Protein AF-I4I6R5-F1 (afdb_monomer_lite)

Secondary structure (DSSP, 8-state):
-HHHHHHHHHHHHHHHHS---HHHHHHHHH---HHHHHHHHHHHHH-SSHHHHHHHHHHH-

Structure (mmCIF, N/CA/C/O backbone):
data_AF-I4I6R5-F1
#
_entry.id   AF-I4I6R5-F1
#
loop_
_atom_site.group_PDB
_atom_site.id
_atom_site.type_symbol
_atom_site.label_atom_id
_atom_site.label_alt_id
_atom_site.label_comp_id
_atom_site.label_asym_id
_atom_site.label_entity_id
_atom_site.label_seq_id
_atom_site.pdbx_PDB_ins_code
_atom_site.Cartn_x
_atom_site.Cartn_y
_atom_site.Cartn_z
_atom_site.occupancy
_atom_site.B_is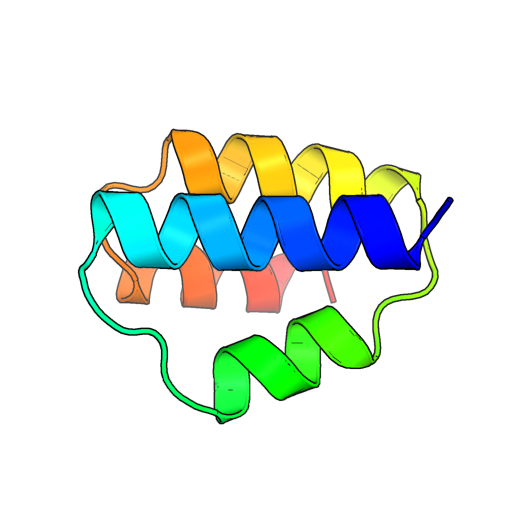o_or_equiv
_atom_site.auth_seq_id
_atom_site.auth_comp_id
_atom_site.auth_asym_id
_atom_site.auth_atom_id
_atom_site.pdbx_PDB_model_num
ATOM 1 N N . MET A 1 1 ? 3.878 -3.957 -15.329 1.00 76.38 1 MET A N 1
ATOM 2 C CA . MET A 1 1 ? 4.262 -4.324 -13.943 1.00 76.38 1 MET A CA 1
ATOM 3 C C . MET A 1 1 ? 3.857 -3.237 -12.955 1.00 76.38 1 MET A C 1
ATOM 5 O O . MET A 1 1 ? 3.123 -3.551 -12.033 1.00 76.38 1 MET A O 1
ATOM 9 N N . LEU A 1 2 ? 4.236 -1.976 -13.197 1.00 90.75 2 LEU A N 1
ATOM 10 C CA . LEU A 1 2 ? 3.898 -0.832 -12.335 1.00 90.75 2 LEU A CA 1
ATOM 11 C C . LEU A 1 2 ? 2.395 -0.666 -12.046 1.00 90.75 2 LEU A C 1
ATOM 13 O O . LEU A 1 2 ? 2.029 -0.424 -10.903 1.00 90.75 2 LEU A O 1
ATOM 17 N N . GLU A 1 3 ? 1.524 -0.835 -13.047 1.00 94.69 3 GLU A N 1
ATOM 18 C CA . GLU A 1 3 ? 0.063 -0.754 -12.854 1.00 94.69 3 GLU A CA 1
ATOM 19 C C . GLU A 1 3 ? -0.443 -1.759 -11.823 1.00 94.69 3 GLU A C 1
ATOM 21 O O . GLU A 1 3 ? -1.088 -1.363 -10.861 1.00 94.69 3 GLU A O 1
ATOM 26 N N . LYS A 1 4 ? -0.037 -3.029 -11.941 1.00 96.19 4 LYS A N 1
ATOM 27 C CA . LYS A 1 4 ? -0.412 -4.073 -10.978 1.00 96.19 4 LYS A CA 1
ATOM 28 C C . LYS A 1 4 ? 0.028 -3.729 -9.554 1.00 96.19 4 LYS A C 1
ATOM 30 O O . LYS A 1 4 ? -0.722 -3.973 -8.617 1.00 96.19 4 LYS A O 1
ATOM 35 N N . SER A 1 5 ? 1.221 -3.157 -9.386 1.00 96.69 5 SER A N 1
ATOM 36 C CA . SER A 1 5 ? 1.699 -2.716 -8.071 1.00 96.69 5 SER A CA 1
ATOM 37 C C . SER A 1 5 ? 0.856 -1.563 -7.520 1.00 96.69 5 SER A C 1
ATOM 39 O O . SER A 1 5 ? 0.472 -1.598 -6.356 1.00 96.69 5 SER A O 1
ATOM 41 N N . ARG A 1 6 ? 0.504 -0.572 -8.348 1.00 97.62 6 ARG A N 1
ATOM 42 C CA . ARG A 1 6 ? -0.378 0.537 -7.947 1.00 97.62 6 ARG A CA 1
ATOM 43 C C . ARG A 1 6 ? -1.773 0.049 -7.558 1.00 97.62 6 ARG A C 1
ATOM 45 O O . ARG A 1 6 ? -2.291 0.464 -6.523 1.00 97.62 6 ARG A O 1
ATOM 52 N N . ASP A 1 7 ? -2.349 -0.854 -8.342 1.00 98.00 7 ASP A N 1
ATOM 53 C CA . ASP A 1 7 ? -3.671 -1.427 -8.079 1.00 98.00 7 ASP A CA 1
ATOM 54 C C . ASP A 1 7 ? -3.674 -2.278 -6.807 1.00 98.00 7 ASP A C 1
ATOM 56 O O . ASP A 1 7 ? -4.627 -2.219 -6.029 1.00 98.00 7 ASP A O 1
ATOM 60 N N . ALA A 1 8 ? -2.588 -3.012 -6.543 1.00 98.31 8 ALA A N 1
ATOM 61 C CA . ALA A 1 8 ? -2.425 -3.763 -5.304 1.00 98.31 8 ALA A CA 1
ATOM 62 C C . ALA A 1 8 ? -2.418 -2.838 -4.079 1.00 98.31 8 ALA A C 1
ATOM 64 O O . ALA A 1 8 ? -3.134 -3.105 -3.117 1.00 98.31 8 ALA A O 1
ATOM 65 N N . ILE A 1 9 ? -1.676 -1.725 -4.125 1.00 97.94 9 ILE A N 1
ATOM 66 C CA . ILE A 1 9 ? -1.651 -0.745 -3.026 1.00 97.94 9 ILE A CA 1
ATOM 67 C C . ILE A 1 9 ? -3.057 -0.182 -2.789 1.00 97.94 9 ILE A C 1
ATOM 69 O O . ILE A 1 9 ? -3.539 -0.203 -1.658 1.00 97.94 9 ILE A O 1
ATOM 73 N N . LYS A 1 10 ? -3.743 0.270 -3.850 1.00 98.19 10 LYS A N 1
ATOM 74 C CA . LYS A 1 10 ? -5.117 0.793 -3.753 1.00 98.19 10 LYS A CA 1
ATOM 75 C C . LYS A 1 10 ? -6.064 -0.245 -3.147 1.00 98.19 10 LYS A C 1
ATOM 77 O O . LYS A 1 10 ? -6.789 0.067 -2.210 1.00 98.19 10 LYS A O 1
ATOM 82 N N . THR A 1 11 ? -5.991 -1.490 -3.619 1.00 98.44 11 THR A N 1
ATOM 83 C CA . THR A 1 11 ? -6.812 -2.602 -3.119 1.00 98.44 11 THR A CA 1
ATOM 84 C C . THR A 1 11 ? -6.576 -2.852 -1.634 1.00 98.44 11 THR A C 1
ATOM 86 O O . THR A 1 11 ? -7.538 -2.952 -0.879 1.00 98.44 11 THR A O 1
ATOM 89 N N . VAL A 1 12 ? -5.318 -2.919 -1.188 1.00 98.38 12 VAL A N 1
ATOM 90 C CA . VAL A 1 12 ? -4.989 -3.135 0.231 1.00 98.38 12 VAL A CA 1
ATOM 91 C C . VAL A 1 12 ? -5.550 -2.010 1.099 1.00 98.38 12 VAL A C 1
ATOM 93 O O . VAL A 1 12 ? -6.167 -2.287 2.127 1.00 98.38 12 VAL A O 1
ATOM 96 N N . LEU A 1 13 ? -5.390 -0.750 0.686 1.00 98.25 13 LEU A N 1
ATOM 97 C CA . LEU A 1 13 ? -5.916 0.387 1.442 1.00 98.25 13 LEU A CA 1
ATOM 98 C C . LEU A 1 13 ? -7.449 0.365 1.520 1.00 98.25 13 LEU A C 1
ATOM 100 O O . LEU A 1 13 ? -8.001 0.557 2.601 1.00 98.25 13 LEU A O 1
ATOM 104 N N . THR A 1 14 ? -8.131 0.079 0.411 1.00 98.12 14 THR A N 1
ATOM 105 C CA . THR A 1 14 ? -9.592 -0.078 0.362 1.00 98.12 14 THR A CA 1
ATOM 106 C C . THR A 1 14 ? -10.060 -1.231 1.254 1.00 98.12 14 THR A C 1
ATOM 108 O O . THR A 1 14 ? -10.974 -1.061 2.052 1.00 98.12 14 THR A O 1
ATOM 111 N N . VAL A 1 15 ? -9.400 -2.393 1.219 1.00 98.25 15 VAL A N 1
ATOM 112 C CA . VAL A 1 15 ? -9.762 -3.537 2.078 1.00 98.25 15 VAL A CA 1
ATOM 113 C C . VAL A 1 15 ? -9.615 -3.200 3.564 1.00 98.25 15 VAL A C 1
ATOM 115 O O . VAL A 1 15 ? -10.457 -3.593 4.367 1.00 98.25 15 VAL A O 1
ATOM 118 N N . ARG A 1 16 ? -8.559 -2.474 3.946 1.00 97.00 16 ARG A N 1
ATOM 119 C CA . ARG A 1 16 ? -8.268 -2.175 5.358 1.00 97.00 16 ARG A CA 1
ATOM 120 C C . ARG A 1 16 ? -9.077 -1.009 5.913 1.00 97.00 16 ARG A C 1
ATOM 122 O O . ARG A 1 16 ? -9.428 -1.024 7.088 1.00 97.00 16 ARG A O 1
ATOM 129 N N . PHE A 1 17 ? -9.353 -0.002 5.092 1.00 96.75 17 PHE A N 1
ATOM 130 C CA . PHE A 1 17 ? -9.916 1.273 5.544 1.00 96.75 17 PHE A CA 1
ATOM 131 C C . PHE A 1 17 ? -11.254 1.627 4.878 1.00 96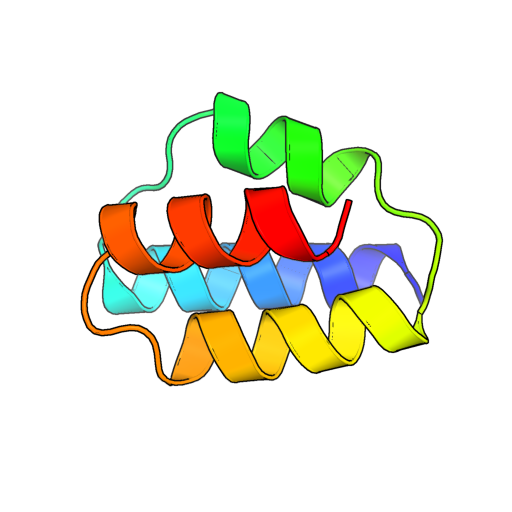.75 17 PHE A C 1
ATOM 133 O O . PHE A 1 17 ? -11.791 2.711 5.098 1.00 96.75 17 PHE A O 1
ATOM 140 N N . GLY A 1 18 ? -11.814 0.717 4.080 1.00 95.56 18 GLY A N 1
ATOM 141 C CA . GLY A 1 18 ? -13.071 0.896 3.365 1.00 95.56 18 GLY A CA 1
ATOM 142 C C . GLY A 1 18 ? -12.870 1.639 2.051 1.00 95.56 18 GLY A C 1
ATOM 143 O O . GLY A 1 18 ? -12.743 1.024 1.002 1.00 95.56 18 GLY A O 1
ATOM 144 N N . GLN A 1 19 ? -12.849 2.967 2.092 1.00 94.31 19 GLN A N 1
ATOM 145 C CA . GLN A 1 19 ? -12.672 3.798 0.899 1.00 94.31 19 GLN A CA 1
ATOM 146 C C . GLN A 1 19 ? -11.419 4.660 1.020 1.00 94.31 19 GLN A C 1
ATOM 148 O O . GLN A 1 19 ? -11.070 5.112 2.110 1.00 94.31 19 GLN A O 1
ATOM 153 N N . ILE A 1 20 ? -10.766 4.923 -0.109 1.00 96.31 20 ILE A N 1
ATOM 154 C CA . ILE A 1 20 ? -9.657 5.871 -0.193 1.00 96.31 20 ILE A CA 1
ATOM 155 C C . ILE A 1 20 ? -10.091 7.122 -0.948 1.00 96.31 20 ILE A C 1
ATOM 157 O O . ILE A 1 20 ? -10.910 7.070 -1.858 1.00 96.31 20 ILE A O 1
ATOM 161 N N . SER A 1 21 ? -9.550 8.272 -0.553 1.00 95.38 21 SER A N 1
ATOM 162 C CA . SER A 1 21 ? -9.794 9.537 -1.251 1.00 95.38 21 SER A CA 1
ATOM 163 C C . SER A 1 21 ? -9.119 9.543 -2.625 1.00 95.38 21 SER A C 1
ATOM 165 O O . SER A 1 21 ? -7.989 9.060 -2.733 1.00 95.38 21 SER A O 1
ATOM 167 N N . SER A 1 22 ? -9.715 10.219 -3.611 1.00 95.31 22 SER A N 1
ATOM 168 C CA . SER A 1 22 ? -9.136 10.394 -4.956 1.00 95.31 22 SER A CA 1
ATOM 169 C C . SER A 1 22 ? -7.715 10.973 -4.945 1.00 95.31 22 SER A C 1
ATOM 171 O O . SER A 1 22 ? -6.902 10.607 -5.784 1.00 95.31 22 SER A O 1
ATOM 173 N N . GLU A 1 23 ? -7.374 11.800 -3.953 1.00 94.12 23 GLU A N 1
ATOM 174 C CA . GLU A 1 23 ? -6.007 12.303 -3.744 1.00 94.12 23 GLU A CA 1
ATOM 175 C C . GLU A 1 23 ? -4.980 11.165 -3.578 1.00 94.12 23 GLU A C 1
ATOM 177 O O . GLU A 1 23 ? -3.927 11.176 -4.211 1.00 94.12 23 GLU A O 1
ATOM 182 N N . ILE A 1 24 ? -5.293 10.146 -2.767 1.00 93.62 24 ILE A N 1
ATOM 183 C CA . ILE A 1 24 ? -4.411 8.983 -2.567 1.00 93.62 24 ILE A CA 1
ATOM 184 C C . ILE A 1 24 ? -4.283 8.206 -3.879 1.00 93.62 24 ILE A C 1
ATOM 186 O O . ILE A 1 24 ? -3.185 7.793 -4.254 1.00 93.62 24 ILE A O 1
ATOM 190 N N . GLU A 1 25 ? -5.401 8.011 -4.582 1.00 95.44 25 GLU A N 1
ATOM 191 C CA . GLU A 1 25 ? -5.409 7.295 -5.857 1.00 95.44 25 GLU A CA 1
ATOM 192 C C . GLU A 1 25 ? -4.552 7.983 -6.917 1.00 95.44 25 GLU A C 1
ATOM 194 O O . GLU A 1 25 ? -3.844 7.298 -7.661 1.00 95.44 25 GLU A O 1
ATOM 199 N N . GLU A 1 26 ? -4.604 9.314 -6.974 1.00 95.06 26 GLU A N 1
ATOM 200 C CA . GLU A 1 26 ? -3.842 10.127 -7.913 1.00 95.06 26 GLU A CA 1
ATOM 201 C C . GLU A 1 26 ? -2.344 10.098 -7.596 1.00 95.06 26 GLU A C 1
ATOM 203 O O . GLU A 1 26 ? -1.535 9.875 -8.501 1.00 95.06 26 GLU A O 1
ATOM 208 N N . ILE A 1 27 ? -1.966 10.254 -6.320 1.00 92.94 27 ILE A N 1
ATOM 209 C CA . ILE A 1 27 ? -0.559 10.198 -5.902 1.00 92.94 27 ILE A CA 1
ATOM 210 C C . ILE A 1 27 ? 0.040 8.832 -6.251 1.00 92.94 27 ILE A C 1
ATOM 212 O O . ILE A 1 27 ? 1.071 8.773 -6.919 1.00 92.94 27 ILE A O 1
ATOM 216 N N . ILE A 1 28 ? -0.634 7.735 -5.884 1.00 94.75 28 ILE A N 1
ATOM 217 C CA . ILE A 1 28 ? -0.191 6.377 -6.238 1.00 94.75 28 ILE A CA 1
ATOM 218 C C . ILE A 1 28 ? -0.154 6.215 -7.764 1.00 94.75 28 ILE A C 1
ATOM 220 O O . ILE A 1 28 ? 0.794 5.646 -8.301 1.00 94.75 28 ILE A O 1
ATOM 224 N N . GLY A 1 29 ? -1.160 6.736 -8.475 1.00 94.94 29 GLY A N 1
ATOM 225 C CA . GLY A 1 29 ? -1.274 6.697 -9.936 1.00 94.94 29 GLY A CA 1
ATOM 226 C C . GLY A 1 29 ? -0.061 7.276 -10.667 1.00 94.94 29 GLY A C 1
ATOM 227 O O . GLY A 1 29 ? 0.361 6.730 -11.687 1.00 94.94 29 GLY A O 1
ATOM 228 N N . LYS A 1 30 ? 0.531 8.338 -10.114 1.00 93.81 30 LYS A N 1
ATOM 229 C CA . LYS A 1 30 ? 1.687 9.047 -10.680 1.00 93.81 30 LYS A CA 1
ATOM 230 C C . LYS A 1 30 ? 3.032 8.371 -10.400 1.00 93.81 30 LYS A C 1
ATOM 232 O O . LYS A 1 30 ? 4.035 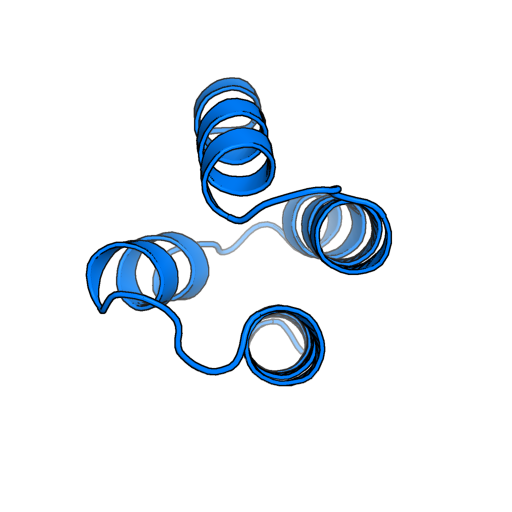8.749 -11.000 1.00 93.81 30 LYS A O 1
ATOM 237 N N . MET A 1 31 ? 3.086 7.368 -9.523 1.00 92.62 31 MET A N 1
ATOM 238 C CA . MET A 1 31 ? 4.347 6.732 -9.140 1.00 92.62 31 MET A CA 1
ATOM 239 C C . MET A 1 31 ? 4.870 5.771 -10.202 1.00 92.62 31 MET A C 1
ATOM 241 O O . MET A 1 31 ? 4.171 4.859 -10.653 1.00 92.62 31 MET A O 1
ATOM 245 N N . THR A 1 32 ? 6.138 5.953 -10.564 1.00 94.06 32 THR A N 1
ATOM 246 C CA . THR A 1 32 ? 6.816 5.196 -11.626 1.00 94.06 32 THR A CA 1
ATOM 247 C C . THR A 1 32 ? 8.001 4.367 -11.135 1.00 94.06 32 THR A C 1
ATOM 249 O O . THR A 1 32 ? 8.527 3.570 -11.907 1.00 94.06 32 THR A O 1
ATOM 252 N N . ASN A 1 33 ? 8.402 4.503 -9.866 1.00 93.94 33 ASN A N 1
ATOM 253 C CA . ASN A 1 33 ? 9.512 3.754 -9.280 1.00 93.94 33 ASN A CA 1
ATOM 254 C C . ASN A 1 33 ? 9.012 2.433 -8.649 1.00 93.94 33 ASN A C 1
ATOM 256 O O . ASN A 1 33 ? 8.284 2.481 -7.653 1.00 93.94 33 ASN A O 1
ATOM 260 N N . PRO A 1 34 ? 9.399 1.255 -9.183 1.00 93.25 34 PRO A N 1
ATOM 261 C CA . PRO A 1 34 ? 8.970 -0.039 -8.651 1.00 93.25 34 PRO A CA 1
ATOM 262 C C . PRO A 1 34 ? 9.355 -0.272 -7.185 1.00 93.25 34 PRO A C 1
ATOM 264 O O . PRO A 1 34 ? 8.555 -0.831 -6.441 1.00 93.25 34 PRO A O 1
ATOM 267 N N . THR A 1 35 ? 10.542 0.170 -6.763 1.00 94.25 35 THR A N 1
ATOM 268 C CA . THR A 1 35 ? 11.038 -0.025 -5.392 1.00 94.25 35 THR A CA 1
ATOM 269 C C . THR A 1 35 ? 10.184 0.744 -4.389 1.00 94.25 35 THR A C 1
ATOM 271 O O . THR A 1 35 ? 9.779 0.196 -3.367 1.00 94.25 35 THR A O 1
ATOM 274 N N . ILE A 1 36 ? 9.825 1.985 -4.728 1.00 93.56 36 ILE A N 1
ATOM 275 C CA . ILE A 1 36 ? 8.925 2.812 -3.913 1.00 93.56 36 ILE A CA 1
ATOM 276 C C . ILE A 1 36 ? 7.534 2.172 -3.824 1.00 93.56 36 ILE A C 1
ATOM 278 O O . ILE A 1 36 ? 6.929 2.151 -2.756 1.00 93.5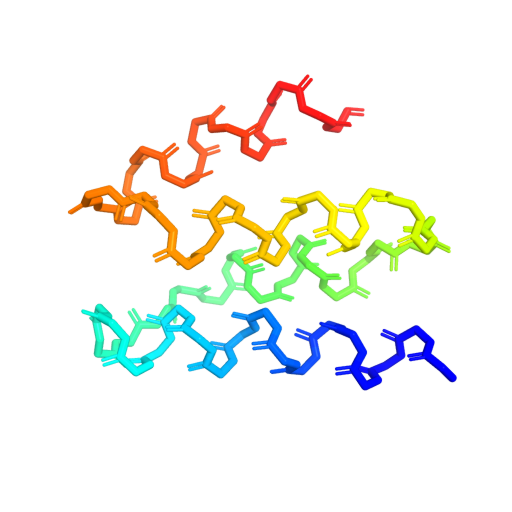6 36 ILE A O 1
ATOM 282 N N . LEU A 1 37 ? 7.023 1.606 -4.922 1.00 95.50 37 LEU A N 1
ATOM 283 C CA . LEU A 1 37 ? 5.728 0.920 -4.915 1.00 95.50 37 LEU A CA 1
ATOM 284 C C . LEU A 1 37 ? 5.733 -0.333 -4.026 1.00 95.50 37 LEU A C 1
ATOM 286 O O . LEU A 1 37 ? 4.734 -0.617 -3.369 1.00 95.50 37 LEU A O 1
ATOM 290 N N . GLU A 1 38 ? 6.838 -1.078 -3.976 1.00 95.31 38 GLU A N 1
ATOM 291 C CA . GLU A 1 38 ? 6.963 -2.225 -3.071 1.00 95.31 38 GLU A CA 1
ATOM 292 C C . GLU A 1 38 ? 6.968 -1.791 -1.597 1.00 95.31 38 GLU A C 1
ATOM 294 O O . GLU A 1 38 ? 6.287 -2.392 -0.764 1.00 95.31 38 GLU A O 1
ATOM 299 N N . GLU A 1 39 ? 7.698 -0.726 -1.268 1.00 95.25 39 GLU A N 1
ATOM 300 C CA . GLU A 1 39 ? 7.722 -0.164 0.083 1.00 95.25 39 GLU A CA 1
ATOM 301 C C . GLU A 1 39 ? 6.348 0.381 0.496 1.00 95.25 39 GLU A C 1
ATOM 303 O O . GLU A 1 39 ? 5.856 0.087 1.587 1.00 95.25 39 GLU A O 1
ATOM 308 N N . LEU A 1 40 ? 5.665 1.081 -0.409 1.00 95.88 40 LEU A N 1
ATOM 309 C CA . LEU A 1 40 ? 4.311 1.572 -0.171 1.00 95.88 40 LEU A CA 1
ATOM 310 C C . LEU A 1 40 ? 3.295 0.458 0.016 1.00 95.88 40 LEU A C 1
ATOM 312 O O . LEU A 1 40 ? 2.369 0.625 0.804 1.00 95.88 40 LEU A O 1
ATOM 316 N N . LEU A 1 41 ? 3.462 -0.681 -0.654 1.00 97.19 41 LEU A N 1
ATOM 317 C CA . LEU A 1 41 ? 2.607 -1.838 -0.415 1.00 97.19 41 LEU A CA 1
ATOM 318 C C . LEU A 1 41 ? 2.781 -2.369 1.013 1.00 97.19 41 LEU A C 1
ATOM 320 O O . LEU A 1 41 ? 1.789 -2.679 1.674 1.00 97.19 41 LEU A O 1
ATOM 324 N N . LYS A 1 42 ? 4.021 -2.422 1.518 1.00 97.06 42 LYS A N 1
ATOM 325 C CA . LYS A 1 42 ? 4.305 -2.819 2.908 1.00 97.06 42 LYS A CA 1
ATOM 326 C C . LYS A 1 42 ? 3.671 -1.836 3.891 1.00 97.06 42 LYS A C 1
ATOM 328 O O . LYS A 1 42 ? 2.976 -2.267 4.805 1.00 97.06 42 LYS A O 1
ATOM 333 N N . LEU A 1 43 ? 3.826 -0.532 3.656 1.00 96.56 43 LEU A N 1
ATOM 334 C CA . LEU A 1 43 ? 3.207 0.516 4.475 1.00 96.56 43 LEU A CA 1
ATOM 335 C C . LEU A 1 43 ? 1.677 0.453 4.436 1.00 96.56 43 LEU A C 1
ATOM 337 O O . LEU A 1 43 ? 1.026 0.548 5.472 1.00 96.56 43 LEU A O 1
ATOM 341 N N . ALA A 1 44 ? 1.082 0.238 3.262 1.00 97.19 44 ALA A N 1
ATOM 342 C CA . ALA A 1 44 ? -0.360 0.074 3.114 1.00 97.19 44 ALA A CA 1
ATOM 343 C C . ALA A 1 44 ? -0.886 -1.145 3.883 1.00 97.19 44 ALA A C 1
ATOM 345 O O . ALA A 1 44 ? -1.999 -1.093 4.402 1.00 97.19 44 ALA A O 1
ATOM 346 N N . ALA A 1 45 ? -0.100 -2.221 3.987 1.00 97.88 45 ALA A N 1
ATOM 347 C CA . ALA A 1 45 ? -0.460 -3.433 4.719 1.00 97.88 45 ALA A CA 1
ATOM 348 C C . ALA A 1 45 ? -0.324 -3.296 6.247 1.00 97.88 45 ALA A C 1
ATOM 350 O O . ALA A 1 45 ? -1.021 -4.007 6.971 1.00 97.88 45 ALA A O 1
ATOM 351 N N . THR A 1 46 ? 0.526 -2.390 6.745 1.00 97.06 46 THR A N 1
ATOM 352 C CA . THR A 1 46 ? 0.827 -2.261 8.185 1.00 97.06 46 THR A CA 1
ATOM 353 C C . THR A 1 46 ? 0.320 -0.981 8.846 1.00 97.06 46 THR A C 1
ATOM 355 O O . THR A 1 46 ? 0.134 -0.989 10.057 1.00 97.06 46 THR A O 1
ATOM 358 N N . ALA A 1 47 ? 0.036 0.093 8.098 1.00 97.06 47 ALA A N 1
ATOM 359 C CA . ALA A 1 47 ? -0.431 1.369 8.656 1.00 97.06 47 ALA A CA 1
ATOM 360 C C . ALA A 1 47 ? -1.670 1.187 9.546 1.00 97.06 47 ALA A C 1
ATOM 362 O O . ALA A 1 47 ? -2.554 0.409 9.209 1.00 97.06 47 ALA A O 1
ATOM 363 N N . ASN A 1 48 ? -1.805 1.911 10.649 1.00 97.06 48 ASN A N 1
ATOM 364 C CA . ASN A 1 48 ? -2.971 1.786 11.530 1.00 97.06 48 ASN A CA 1
ATOM 365 C C . ASN A 1 48 ? -4.141 2.666 11.071 1.00 97.06 48 ASN A C 1
ATOM 367 O O . ASN A 1 48 ? -5.279 2.466 11.488 1.00 97.06 48 ASN A O 1
ATOM 371 N N . SER A 1 49 ? -3.875 3.642 10.199 1.00 96.38 49 SER A N 1
ATOM 372 C CA . SER A 1 49 ? -4.882 4.543 9.639 1.00 96.38 49 SER A CA 1
ATOM 373 C C . SER A 1 49 ? -4.475 5.081 8.264 1.00 96.38 49 SER A C 1
ATOM 375 O O . SER A 1 49 ? -3.294 5.103 7.911 1.00 96.38 49 SER A O 1
ATOM 377 N N . LEU A 1 50 ? -5.446 5.606 7.507 1.00 95.62 50 LEU A N 1
ATOM 378 C CA . LEU A 1 50 ? -5.163 6.337 6.265 1.00 95.62 50 LEU A CA 1
ATOM 379 C C . LEU A 1 50 ? -4.345 7.612 6.504 1.00 95.62 50 LEU A C 1
ATOM 381 O O . LEU A 1 50 ? -3.546 7.985 5.649 1.00 95.62 50 LEU A O 1
ATOM 385 N N . ALA A 1 51 ? -4.523 8.275 7.650 1.00 94.75 51 ALA A N 1
ATOM 386 C CA . ALA A 1 51 ? -3.746 9.461 8.003 1.00 94.75 51 ALA A CA 1
ATOM 387 C C . ALA A 1 51 ? -2.257 9.122 8.188 1.00 94.75 51 ALA A C 1
ATOM 389 O O . ALA A 1 51 ? -1.396 9.812 7.645 1.00 94.75 51 ALA A O 1
ATOM 390 N N . GLU A 1 52 ? -1.957 8.020 8.879 1.00 95.75 52 GLU A N 1
ATOM 391 C CA . GLU A 1 52 ? -0.590 7.507 9.039 1.00 95.75 52 GLU A CA 1
ATOM 392 C C . GLU A 1 52 ? 0.025 7.097 7.692 1.00 95.75 52 GLU A C 1
ATOM 394 O O . GLU A 1 52 ? 1.175 7.433 7.395 1.00 95.75 52 GLU A O 1
ATOM 399 N N . PHE A 1 53 ? -0.757 6.429 6.837 1.00 95.81 53 PHE A N 1
ATOM 400 C CA . PHE A 1 53 ? -0.317 6.087 5.486 1.00 95.81 53 PHE A CA 1
ATOM 401 C C . PHE A 1 53 ? 0.017 7.341 4.664 1.00 95.81 53 PHE A C 1
ATOM 403 O O . PHE A 1 53 ? 1.102 7.420 4.089 1.00 95.81 53 PHE A O 1
ATOM 410 N N . LYS A 1 54 ? -0.861 8.357 4.657 1.00 93.50 54 LYS A N 1
ATOM 411 C CA . LYS A 1 54 ? -0.612 9.643 3.978 1.00 93.50 54 LYS A CA 1
ATOM 412 C C . LYS A 1 54 ? 0.645 10.337 4.504 1.00 93.50 54 LYS A C 1
ATOM 414 O O . LYS A 1 54 ? 1.422 10.869 3.716 1.00 93.50 54 LYS A O 1
ATOM 419 N N . GLN A 1 55 ? 0.870 10.315 5.817 1.00 93.75 55 GLN A N 1
ATOM 420 C CA . GLN A 1 55 ? 2.079 10.892 6.401 1.00 93.75 55 GLN A CA 1
ATOM 421 C C . GLN A 1 55 ? 3.342 10.165 5.923 1.00 93.75 55 GLN A C 1
ATOM 423 O O . GLN A 1 55 ? 4.352 10.811 5.656 1.00 93.75 55 GLN A O 1
ATOM 428 N N . SER A 1 56 ? 3.289 8.839 5.798 1.00 93.00 56 SER A N 1
ATOM 429 C CA . SER A 1 56 ? 4.404 8.039 5.280 1.00 93.00 56 SER A CA 1
ATOM 430 C C . SER A 1 56 ? 4.657 8.322 3.796 1.00 93.00 56 SER A C 1
ATOM 432 O O . SER A 1 56 ? 5.801 8.493 3.390 1.00 93.00 56 SER A O 1
ATOM 434 N N . LEU A 1 57 ? 3.590 8.468 3.006 1.00 89.94 57 LEU A N 1
ATOM 435 C CA . LEU A 1 57 ? 3.642 8.819 1.585 1.00 89.94 57 LEU A CA 1
ATOM 436 C C . LEU A 1 57 ? 4.387 10.142 1.344 1.00 89.94 57 LEU A C 1
ATOM 438 O O . LEU A 1 57 ? 5.257 10.208 0.480 1.00 89.94 57 LEU A O 1
ATOM 442 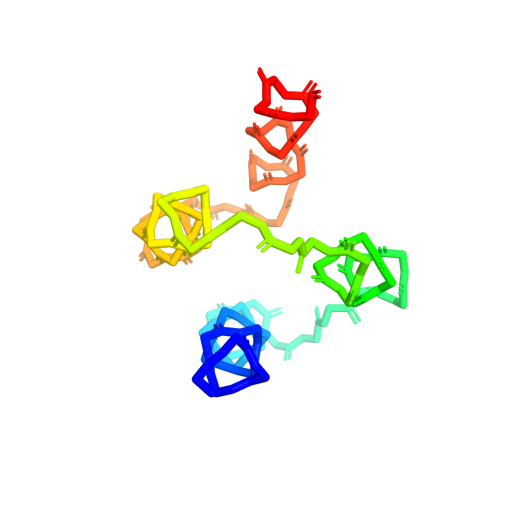N N . ALA A 1 58 ? 4.106 11.161 2.162 1.00 88.94 58 ALA A N 1
ATOM 443 C CA . ALA A 1 58 ? 4.755 12.471 2.086 1.00 88.94 58 ALA A CA 1
ATOM 444 C C . ALA A 1 58 ? 6.256 12.456 2.437 1.00 88.94 58 ALA A C 1
ATOM 446 O O . ALA A 1 58 ? 6.946 13.432 2.164 1.00 88.94 58 ALA A O 1
ATOM 447 N N . ARG A 1 59 ? 6.766 11.387 3.067 1.00 88.25 59 ARG A N 1
ATOM 448 C CA . ARG A 1 59 ? 8.197 11.230 3.391 1.00 88.25 59 ARG A CA 1
ATOM 449 C C . ARG A 1 59 ? 8.992 10.521 2.294 1.00 88.25 59 ARG A C 1
ATOM 451 O O . ARG A 1 59 ? 10.216 10.566 2.336 1.00 88.25 59 ARG A O 1
ATOM 458 N N . ILE A 1 60 ? 8.307 9.805 1.400 1.00 83.50 60 ILE A N 1
ATOM 459 C CA . ILE A 1 60 ? 8.920 8.946 0.373 1.00 83.50 60 ILE A CA 1
ATOM 460 C C . ILE A 1 60 ? 8.865 9.596 -1.021 1.00 83.50 60 ILE A C 1
ATOM 462 O O . ILE A 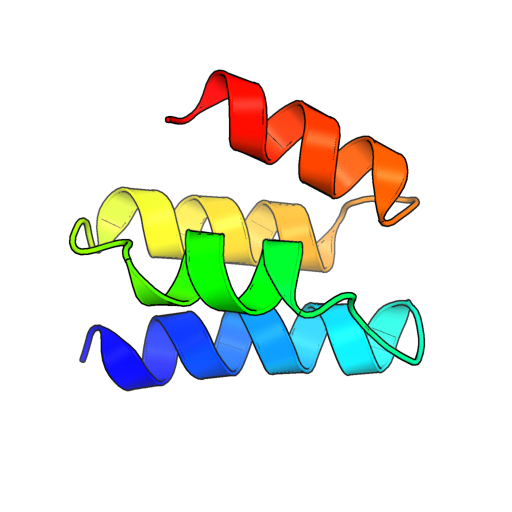1 60 ? 9.658 9.229 -1.890 1.00 83.50 60 ILE A O 1
ATOM 466 N N . GLN A 1 61 ? 7.945 10.545 -1.244 1.00 63.59 61 GLN A N 1
ATOM 467 C CA . GLN A 1 61 ? 8.011 11.475 -2.383 1.00 63.59 61 GLN A CA 1
ATOM 468 C C . GLN A 1 61 ? 9.248 12.371 -2.304 1.00 63.59 61 GLN A C 1
ATOM 470 O O . GLN A 1 61 ? 9.804 12.642 -3.391 1.00 63.59 61 GLN A O 1
#

pLDDT: mean 94.34, std 5.36, range [63.59, 98.44]

Sequence (61 aa):
MLEKSRDAIKTVLTVRFGQISSEIEEIIGKMTNPTILEELLKLAATANSLAEFKQSLARIQ

Foldseek 3Di:
DLVVLLVLLLVLLCVLAVHDDVVSSVLSVPDDDPVLSVVLSVCSNPPPDPVSSVVVSVVSD

Organism: NCBI:txid1160285

Radius of gyration: 10.14 Å; chains: 1; bounding box: 24×17×26 Å